Protein AF-A0A2M8NQI1-F1 (afdb_monomer_lite)

Foldseek 3Di:
DVVVVVVVVVVVVVVCCVVVPVVVVVVLVCCCVPPVCVSVQQFDDDPNDTPGHPFFAADDPDLQDQDFFAFPWHGQPDDDPVRPTAFAAPPDDPPDVVLVVQLVVQVVVLCVLQVNDPPDDADSSSRGHDGRRTGNDDDPVNVVSSVVSND

Secondary structure (DSSP, 8-state):
-HHHHHHHHHHHHHHHHIIIIIHHHHHHHHHHHH-HHHHTT-EEEETTEEEEETT-------TTSPPPPP-SS----SSSGGG-PPP------TT-HHHHHHHHHHHHHHHHHTT--TTSPPPHHHHS--SSS------HHHHHHTHHHH-

Radius of gyration: 23.0 Å; chains: 1; bounding box: 39×47×73 Å

Sequence (151 aa):
MLKLLFNALRLFGILTVITGILYPLSITLVGQLVFPTQANGSLIKRDDRIIGSSLIGQSTTDPRYFWSRPSAVNYMLGSSTEHLGASGATNYSPINSTLAEMAKAREQAFREAHNLTHDVAVPLEMLFASASGLDPHISPEAARLQIDRVA

Structure (mmCIF, N/CA/C/O backbone):
data_AF-A0A2M8NQI1-F1
#
_entry.id   AF-A0A2M8NQI1-F1
#
loop_
_atom_site.group_PDB
_atom_site.id
_atom_site.type_symbol
_atom_site.label_atom_id
_atom_site.label_alt_id
_atom_site.label_comp_id
_atom_site.label_asym_id
_atom_site.label_entity_id
_atom_site.label_seq_id
_atom_site.pdbx_PDB_ins_code
_atom_site.Cartn_x
_atom_site.Cartn_y
_atom_site.Cartn_z
_atom_site.occupancy
_atom_site.B_iso_or_equiv
_atom_site.auth_seq_id
_atom_site.auth_comp_id
_atom_site.auth_asym_id
_atom_site.auth_atom_id
_atom_site.pdbx_PDB_model_num
ATOM 1 N N . MET A 1 1 ? -16.058 22.522 43.300 1.00 75.00 1 MET A N 1
ATOM 2 C CA . MET A 1 1 ? -14.950 21.876 42.558 1.00 75.00 1 MET A CA 1
ATOM 3 C C . MET A 1 1 ? -15.077 20.356 42.492 1.00 75.00 1 MET A C 1
ATOM 5 O O . MET A 1 1 ? -15.149 19.843 41.386 1.00 75.00 1 MET A O 1
ATOM 9 N N . LEU A 1 2 ? -15.190 19.632 43.615 1.00 86.31 2 LEU A N 1
ATOM 10 C CA . LEU A 1 2 ? -15.193 18.155 43.615 1.00 86.31 2 LEU A CA 1
ATOM 11 C C . LEU A 1 2 ? -16.322 17.512 42.775 1.00 86.31 2 LEU A C 1
ATOM 13 O O . LEU A 1 2 ? -16.067 16.590 42.010 1.00 86.31 2 LEU A O 1
ATOM 17 N N . LYS A 1 3 ? -17.552 18.049 42.827 1.00 87.50 3 LYS A N 1
ATOM 18 C CA . LYS A 1 3 ? -18.677 17.590 41.978 1.00 87.50 3 LYS A CA 1
ATOM 19 C C . LYS A 1 3 ? -18.397 17.723 40.475 1.00 87.50 3 LYS A C 1
ATOM 21 O O . LYS A 1 3 ? -18.798 16.865 39.699 1.00 87.50 3 LYS A O 1
ATOM 26 N N . LEU A 1 4 ? -17.708 18.791 40.072 1.00 92.81 4 LEU A N 1
ATOM 27 C CA . LEU A 1 4 ? -17.368 19.029 38.670 1.00 92.81 4 LEU A CA 1
ATOM 28 C C . LEU A 1 4 ? -16.330 18.006 38.188 1.00 92.81 4 LEU A C 1
ATOM 30 O O . LEU A 1 4 ? -16.487 17.436 37.114 1.00 92.81 4 LEU A O 1
ATOM 34 N N . LEU A 1 5 ? -15.324 17.722 39.026 1.00 95.06 5 LEU A N 1
ATOM 35 C CA . LEU A 1 5 ? -14.302 16.709 38.759 1.00 95.06 5 LEU A CA 1
ATOM 36 C C . LEU A 1 5 ? -14.916 15.309 38.609 1.00 95.06 5 LEU A C 1
ATOM 38 O O . LEU A 1 5 ? -14.617 14.613 37.644 1.00 95.06 5 LEU A O 1
ATOM 42 N N . PHE A 1 6 ? -15.821 14.915 39.509 1.00 96.38 6 PHE A N 1
ATOM 43 C CA . PHE A 1 6 ? -16.517 13.628 39.406 1.00 96.38 6 PHE A CA 1
ATOM 44 C C . PHE A 1 6 ? -17.370 13.514 38.138 1.00 96.38 6 PHE A C 1
ATOM 46 O O . PHE A 1 6 ? -17.337 12.478 37.474 1.00 96.38 6 PHE A O 1
ATOM 53 N N . ASN A 1 7 ? -18.098 14.570 37.767 1.00 96.44 7 ASN A N 1
ATOM 54 C CA . ASN A 1 7 ? -18.883 14.577 36.532 1.00 96.44 7 ASN A CA 1
ATOM 55 C C . ASN A 1 7 ? -17.988 14.461 35.288 1.00 96.44 7 ASN A C 1
ATOM 57 O O . ASN A 1 7 ? -18.320 13.710 34.372 1.00 96.44 7 ASN A O 1
ATOM 61 N N . ALA A 1 8 ? -16.842 15.150 35.273 1.00 96.88 8 ALA A N 1
ATOM 62 C CA . ALA A 1 8 ? -15.877 15.076 34.180 1.00 96.88 8 ALA A CA 1
ATOM 63 C C . ALA A 1 8 ? -15.266 13.671 34.046 1.00 96.88 8 ALA A C 1
ATOM 65 O O . ALA A 1 8 ? -15.256 13.114 32.951 1.00 96.88 8 ALA A O 1
ATOM 66 N N . LEU A 1 9 ? -14.832 13.062 35.155 1.00 97.81 9 LEU A N 1
ATOM 67 C CA . LEU A 1 9 ? -14.294 11.696 35.161 1.00 97.81 9 LEU A CA 1
ATOM 68 C C . LEU A 1 9 ? -15.337 10.666 34.720 1.00 97.81 9 LEU A C 1
ATOM 70 O O . LEU A 1 9 ? -15.024 9.751 33.961 1.00 97.81 9 LEU A O 1
ATOM 74 N N . ARG A 1 10 ? -16.592 10.831 35.151 1.00 97.69 10 ARG A N 1
ATOM 75 C CA . ARG A 1 10 ? -17.693 9.958 34.736 1.00 97.69 10 ARG A CA 1
ATOM 76 C C . ARG A 1 10 ? -17.940 10.052 33.234 1.00 97.69 10 ARG A C 1
ATOM 78 O O . ARG A 1 10 ? -18.056 9.019 32.582 1.00 97.69 10 ARG A O 1
ATOM 85 N N . LEU A 1 11 ? -18.009 11.264 32.686 1.00 98.00 11 LEU A N 1
ATOM 86 C CA . LEU A 1 11 ? -18.203 11.463 31.251 1.00 98.00 11 LEU A CA 1
ATOM 87 C C . LEU A 1 11 ? -17.023 10.909 30.444 1.00 98.00 11 LEU A C 1
ATOM 89 O O . LEU A 1 11 ? -17.241 10.211 29.459 1.00 98.00 11 LEU A O 1
ATOM 93 N N . PHE A 1 12 ? -15.790 11.159 30.892 1.00 98.31 12 PHE A N 1
ATOM 94 C CA . PHE A 1 12 ? -14.581 10.603 30.285 1.00 98.31 12 PHE A CA 1
ATOM 95 C C . PHE A 1 12 ? -14.613 9.069 30.262 1.00 98.31 12 PHE A C 1
ATOM 97 O O . PHE A 1 12 ? -14.380 8.467 29.215 1.00 98.31 12 PHE A O 1
ATOM 104 N N . GLY A 1 13 ? -14.963 8.432 31.384 1.00 98.50 13 GLY A N 1
ATOM 105 C CA . GLY A 1 13 ? -15.078 6.976 31.475 1.00 98.50 13 GLY A CA 1
ATOM 106 C C . GLY A 1 13 ? -16.168 6.413 30.564 1.00 98.50 13 GLY A C 1
ATOM 107 O O . GLY A 1 13 ? -15.921 5.457 29.834 1.00 98.50 13 GLY A O 1
ATOM 108 N N . ILE A 1 14 ? -17.349 7.038 30.542 1.00 98.50 14 ILE A N 1
ATOM 109 C CA . ILE A 1 14 ? -18.451 6.638 29.656 1.00 98.50 14 ILE A CA 1
ATOM 110 C C . ILE A 1 14 ? -18.024 6.734 28.188 1.00 98.50 14 ILE A C 1
ATOM 112 O O . ILE A 1 14 ? -18.187 5.768 27.447 1.00 98.50 14 ILE A O 1
ATOM 116 N N . LEU A 1 15 ? -17.449 7.864 27.768 1.00 98.50 15 LEU A N 1
ATOM 117 C CA . LEU A 1 15 ? -17.004 8.038 26.387 1.00 98.50 15 LEU A CA 1
ATOM 118 C C . LEU A 1 15 ? -15.888 7.059 26.028 1.00 98.50 15 LEU A C 1
ATOM 120 O O . LEU A 1 15 ? -15.947 6.480 24.954 1.00 98.50 15 LEU A O 1
ATOM 124 N N . THR A 1 16 ? -14.947 6.795 26.937 1.00 98.50 16 THR A N 1
ATOM 125 C CA . THR A 1 16 ? -13.882 5.800 26.732 1.00 98.50 16 THR A CA 1
ATOM 126 C C . THR A 1 16 ? -14.452 4.400 26.512 1.00 98.50 16 THR A C 1
ATOM 128 O O . THR A 1 16 ? -14.025 3.702 25.598 1.00 98.50 16 THR A O 1
ATOM 131 N N . VAL A 1 17 ? -15.445 3.982 27.303 1.00 98.69 17 VAL A N 1
ATOM 132 C CA . VAL A 1 17 ? -16.099 2.676 27.115 1.00 98.69 17 VAL A CA 1
ATOM 133 C C . VAL A 1 17 ? -16.857 2.634 25.788 1.00 98.69 17 VAL A C 1
ATOM 135 O O . VAL A 1 17 ? -16.771 1.649 25.056 1.00 98.69 17 VAL A O 1
ATOM 138 N N . ILE A 1 18 ? -17.574 3.701 25.439 1.00 98.69 18 ILE A N 1
ATOM 139 C CA . ILE A 1 18 ? -18.343 3.748 24.193 1.00 98.69 18 ILE A CA 1
ATOM 140 C C . ILE A 1 18 ? -17.413 3.715 22.974 1.00 98.69 18 ILE A C 1
ATOM 142 O O . ILE A 1 18 ? -17.597 2.874 22.097 1.00 98.69 18 ILE A O 1
ATOM 146 N N . THR A 1 19 ? -16.410 4.591 22.905 1.00 98.31 19 THR A N 1
ATOM 147 C CA . THR A 1 19 ? -15.561 4.749 21.712 1.00 98.31 19 THR A CA 1
ATOM 148 C C . THR A 1 19 ? -14.402 3.760 21.657 1.00 98.31 19 THR A C 1
ATOM 150 O O . THR A 1 19 ? -13.981 3.391 20.566 1.00 98.31 19 THR A O 1
ATOM 153 N N . GLY A 1 20 ? -13.899 3.309 22.807 1.00 98.19 20 GLY A N 1
ATOM 154 C CA . GLY A 1 20 ? -12.761 2.396 22.907 1.00 98.19 20 GLY A CA 1
ATOM 155 C C . GLY A 1 20 ? -13.136 0.920 23.029 1.00 98.19 20 GLY A C 1
ATOM 156 O O . GLY A 1 20 ? -12.286 0.072 22.777 1.00 98.19 20 GLY A O 1
ATOM 157 N N . ILE A 1 21 ? -14.383 0.593 23.395 1.00 98.25 21 ILE A N 1
ATOM 158 C CA . ILE A 1 21 ? -14.826 -0.802 23.567 1.00 98.25 21 ILE A CA 1
ATOM 159 C C . ILE A 1 21 ? -16.060 -1.093 22.719 1.00 98.25 21 ILE A C 1
ATOM 161 O O . ILE A 1 21 ? -15.993 -1.905 21.798 1.00 98.25 21 ILE A O 1
ATOM 165 N N . LEU A 1 22 ? -17.187 -0.433 23.002 1.00 98.62 22 LEU A N 1
ATOM 166 C CA . LEU A 1 22 ? -18.459 -0.781 22.361 1.00 98.62 22 LEU A CA 1
ATOM 167 C C . LEU A 1 22 ? -18.403 -0.562 20.849 1.00 98.62 22 LEU A C 1
ATOM 169 O O . LEU A 1 22 ? -18.803 -1.441 20.087 1.00 98.62 22 LEU A O 1
ATOM 173 N N . TYR A 1 23 ? -17.864 0.574 20.411 1.00 98.44 23 TYR A N 1
ATOM 174 C CA . TYR A 1 23 ? -17.726 0.897 18.996 1.00 98.44 23 TYR A CA 1
ATOM 175 C C . TYR A 1 23 ? -16.810 -0.084 18.233 1.00 98.44 23 TYR A C 1
ATOM 177 O O . TYR A 1 23 ? -17.305 -0.716 17.296 1.00 98.44 23 TYR A O 1
ATOM 185 N N . PRO A 1 24 ? -15.530 -0.300 18.608 1.00 98.44 24 PRO A N 1
ATOM 186 C CA . PRO A 1 24 ? -14.656 -1.208 17.864 1.00 98.44 24 PRO A CA 1
ATOM 187 C C . PRO A 1 24 ? -15.147 -2.657 17.881 1.00 98.44 24 PRO A C 1
ATOM 189 O O . PRO A 1 24 ? -15.045 -3.328 16.855 1.00 98.44 24 PRO A O 1
ATOM 192 N N . LEU A 1 25 ? -15.738 -3.141 18.983 1.00 98.56 25 LEU A N 1
ATOM 193 C CA . LEU A 1 25 ? -16.328 -4.484 19.020 1.00 98.56 25 LEU A CA 1
ATOM 194 C C . LEU A 1 25 ? -17.530 -4.605 18.083 1.00 98.56 25 LEU A C 1
ATOM 196 O O . LEU A 1 25 ? -17.635 -5.593 17.361 1.00 98.56 25 LEU A O 1
ATOM 200 N N . SER A 1 26 ? -18.403 -3.595 18.049 1.00 98.44 26 SER A N 1
ATOM 201 C CA . SER A 1 26 ? -19.566 -3.593 17.154 1.00 98.44 26 SER A CA 1
ATOM 202 C C . SER A 1 26 ? -19.135 -3.610 15.687 1.00 98.44 26 SER A C 1
ATOM 204 O O . SER A 1 26 ? -19.627 -4.427 14.913 1.00 98.44 26 SER A O 1
ATOM 206 N N . ILE A 1 27 ? -18.169 -2.764 15.311 1.00 98.31 27 ILE A N 1
ATOM 207 C CA . ILE A 1 27 ? -17.619 -2.732 13.948 1.00 98.31 27 ILE A CA 1
ATOM 208 C C . ILE A 1 27 ? -16.916 -4.048 13.603 1.00 98.31 27 ILE A C 1
ATOM 210 O O . ILE A 1 27 ? -17.109 -4.566 12.506 1.00 98.31 27 ILE A O 1
ATOM 214 N N . THR A 1 28 ? -16.154 -4.626 14.534 1.00 98.19 28 THR A N 1
ATOM 215 C CA . THR A 1 28 ? -15.479 -5.918 14.329 1.00 98.19 28 THR A CA 1
ATOM 216 C C . THR A 1 28 ? -16.488 -7.042 14.123 1.00 98.19 28 THR A C 1
ATOM 218 O O . THR A 1 28 ? -16.337 -7.828 13.192 1.00 98.19 28 THR A O 1
ATOM 221 N N . LEU A 1 29 ? -17.538 -7.107 14.946 1.00 98.25 29 LEU A N 1
ATOM 222 C CA . LEU A 1 29 ? -18.590 -8.113 14.827 1.00 98.25 29 LEU A CA 1
ATOM 223 C C . LEU A 1 29 ? -19.280 -8.020 13.464 1.00 98.25 29 LEU A C 1
ATOM 225 O O . LEU A 1 29 ? -19.384 -9.019 12.758 1.00 98.25 29 LEU A O 1
ATOM 229 N N . VAL A 1 30 ? -19.700 -6.817 13.067 1.00 98.44 30 VAL A N 1
ATOM 230 C CA . VAL A 1 30 ? -20.334 -6.601 11.760 1.00 98.44 30 VAL A CA 1
ATOM 231 C C . VAL A 1 30 ? -19.369 -6.945 10.624 1.00 98.44 30 VAL A C 1
ATOM 233 O O . VAL A 1 30 ? -19.753 -7.646 9.691 1.00 98.44 30 VAL A O 1
ATOM 236 N N . GLY A 1 31 ? -18.109 -6.513 10.715 1.00 98.31 31 GLY A N 1
ATOM 237 C CA . GLY A 1 31 ? -17.084 -6.795 9.713 1.00 98.31 31 GLY A CA 1
ATOM 238 C C . GLY A 1 31 ? -16.838 -8.290 9.529 1.00 98.31 31 GLY A C 1
ATOM 239 O O . GLY A 1 31 ? -16.823 -8.768 8.401 1.00 98.31 31 GLY A O 1
ATOM 240 N N . GLN A 1 32 ? -16.718 -9.045 10.620 1.00 98.12 32 GLN A N 1
ATOM 241 C CA . GLN A 1 32 ? -16.497 -10.491 10.566 1.00 98.12 32 GLN A CA 1
ATOM 242 C C . GLN A 1 32 ? -17.735 -11.261 10.081 1.00 98.12 32 GLN A C 1
ATOM 244 O O . GLN A 1 32 ? -17.588 -12.262 9.386 1.00 98.12 32 GLN A O 1
ATOM 249 N N . LEU A 1 33 ? -18.949 -10.803 10.408 1.00 98.12 33 LEU A N 1
ATOM 250 C CA . LEU A 1 33 ? -20.185 -11.466 9.978 1.00 98.12 33 LEU A CA 1
ATOM 251 C C . LEU A 1 33 ? -20.531 -11.198 8.508 1.00 98.12 33 LEU A C 1
ATOM 253 O O . LEU A 1 33 ? -20.994 -12.104 7.821 1.00 98.12 33 LEU A O 1
ATOM 257 N N . VAL A 1 34 ? -20.337 -9.965 8.031 1.00 98.44 34 VAL A N 1
ATOM 258 C CA . VAL A 1 34 ? -20.781 -9.544 6.690 1.00 98.44 34 VAL A CA 1
ATOM 259 C C . VAL A 1 34 ? -19.644 -9.589 5.664 1.00 98.44 34 VAL A C 1
ATOM 261 O O . VAL A 1 34 ? -19.875 -9.945 4.510 1.00 98.44 34 VAL A O 1
ATOM 264 N N . PHE A 1 35 ? -18.411 -9.268 6.068 1.00 97.88 35 PHE A N 1
ATOM 265 C CA . PHE A 1 35 ? -17.247 -9.142 5.179 1.00 97.88 35 PHE A CA 1
ATOM 266 C C . PHE A 1 35 ? -15.998 -9.857 5.730 1.00 97.88 35 PHE A C 1
ATOM 268 O O . PHE A 1 35 ? -14.938 -9.233 5.860 1.00 97.88 35 PHE A O 1
ATOM 275 N N . PRO A 1 36 ? -16.072 -11.165 6.052 1.00 96.38 36 PRO A N 1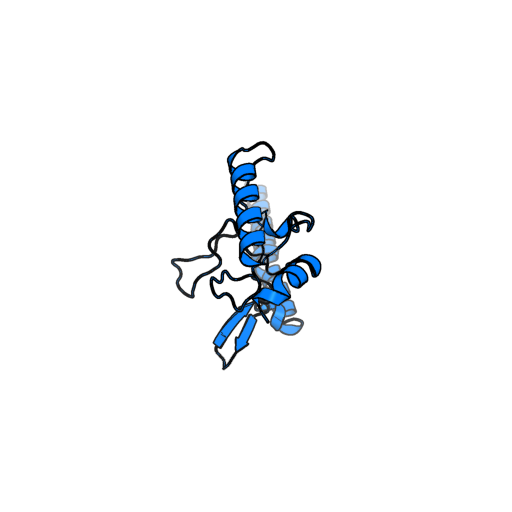
ATOM 276 C CA . PRO A 1 36 ? -14.975 -11.879 6.705 1.00 96.38 36 PRO A CA 1
ATOM 277 C C . PRO A 1 36 ? -13.677 -11.833 5.892 1.00 96.38 36 PRO A C 1
ATOM 279 O O . PRO A 1 36 ? -12.603 -11.661 6.458 1.00 96.38 36 PRO A O 1
ATOM 282 N N . THR A 1 37 ? -13.734 -11.932 4.562 1.00 95.88 37 THR A N 1
ATOM 283 C CA . THR A 1 37 ? -12.521 -11.907 3.729 1.00 95.88 37 THR A CA 1
ATOM 284 C C . THR A 1 37 ? -11.792 -10.566 3.828 1.00 95.88 37 THR A C 1
ATOM 286 O O . THR A 1 37 ? -10.579 -10.536 4.029 1.00 95.88 37 THR A O 1
ATOM 289 N N . GLN A 1 38 ? -12.520 -9.452 3.739 1.00 96.69 38 GLN A N 1
ATOM 290 C CA . GLN A 1 38 ? -11.962 -8.102 3.788 1.00 96.69 38 GLN A CA 1
ATOM 291 C C . GLN A 1 38 ? -11.526 -7.722 5.205 1.00 96.69 38 GLN A C 1
ATOM 293 O O . GLN A 1 38 ? -10.433 -7.186 5.375 1.00 96.69 38 GLN A O 1
ATOM 298 N N . ALA A 1 39 ? -12.333 -8.056 6.219 1.00 96.69 39 ALA A N 1
ATOM 299 C CA . ALA A 1 39 ? -12.023 -7.805 7.627 1.00 96.69 39 ALA A CA 1
ATOM 300 C C . ALA A 1 39 ? -10.750 -8.533 8.086 1.00 96.69 39 ALA A C 1
ATOM 302 O O . ALA A 1 39 ? -10.032 -8.037 8.949 1.00 96.69 39 ALA A O 1
ATOM 303 N N . ASN A 1 40 ? -10.441 -9.677 7.468 1.00 94.81 40 ASN A N 1
ATOM 304 C CA . ASN A 1 40 ? -9.216 -10.435 7.714 1.00 94.81 40 ASN A CA 1
ATOM 305 C C . ASN A 1 40 ? -8.079 -10.100 6.724 1.00 94.81 40 ASN A C 1
ATOM 307 O O . ASN A 1 40 ? -7.105 -10.843 6.638 1.00 94.81 40 ASN A O 1
ATOM 311 N N . GLY A 1 41 ? -8.176 -8.989 5.981 1.00 92.62 41 GLY A N 1
ATOM 312 C CA . GLY A 1 41 ? -7.071 -8.443 5.182 1.00 92.62 41 GLY A CA 1
ATOM 313 C C . GLY A 1 41 ? -7.005 -8.896 3.721 1.00 92.62 41 GLY A C 1
ATOM 314 O O . GLY A 1 41 ? -5.985 -8.677 3.069 1.00 92.62 41 GLY A O 1
ATOM 315 N N . SER A 1 42 ? -8.065 -9.508 3.183 1.00 95.38 42 SER A N 1
ATOM 316 C CA . SER A 1 42 ? -8.150 -9.965 1.780 1.00 95.38 42 SER A CA 1
ATOM 317 C C . SER A 1 42 ? -6.963 -10.843 1.360 1.00 95.38 42 SER A C 1
ATOM 319 O O . SER A 1 42 ? -6.335 -10.638 0.319 1.00 95.38 42 SER A O 1
ATOM 321 N N . LEU A 1 43 ? -6.613 -11.795 2.226 1.00 93.69 43 LEU A N 1
ATOM 322 C CA . LEU A 1 43 ? -5.448 -12.659 2.055 1.00 93.69 43 LEU A CA 1
ATOM 323 C C . LEU A 1 43 ? -5.631 -13.631 0.884 1.00 93.69 43 LEU A C 1
ATOM 325 O O . LEU A 1 43 ? -6.686 -14.242 0.722 1.00 93.69 43 LEU A O 1
ATOM 329 N N . ILE A 1 44 ? -4.561 -13.825 0.118 1.00 93.12 44 ILE A N 1
ATOM 330 C CA . ILE A 1 44 ? -4.472 -14.796 -0.970 1.00 93.12 44 ILE A CA 1
ATOM 331 C C . ILE A 1 44 ? -3.735 -16.027 -0.444 1.00 93.12 44 ILE A C 1
ATOM 333 O O . ILE A 1 44 ? -2.632 -15.922 0.105 1.00 93.12 44 ILE A O 1
ATOM 337 N N . LYS A 1 45 ? -4.346 -17.202 -0.620 1.00 92.88 45 LYS A N 1
ATOM 338 C CA . LYS A 1 45 ? -3.786 -18.491 -0.205 1.00 92.88 45 LYS A CA 1
ATOM 339 C C . LYS A 1 45 ? -3.527 -19.389 -1.410 1.00 92.88 45 LYS A C 1
ATOM 341 O O . LYS A 1 45 ? -4.319 -19.408 -2.350 1.00 92.88 45 LYS A O 1
ATOM 346 N N . ARG A 1 46 ? -2.438 -20.150 -1.352 1.00 92.69 46 ARG A N 1
ATOM 347 C CA . ARG A 1 46 ? -2.113 -21.241 -2.277 1.00 92.69 46 ARG A CA 1
ATOM 348 C C . ARG A 1 46 ? -1.601 -22.411 -1.445 1.00 92.69 46 ARG A C 1
ATOM 350 O O . ARG A 1 46 ? -0.716 -22.205 -0.621 1.00 92.69 46 ARG A O 1
ATOM 357 N N . ASP A 1 47 ? -2.191 -23.591 -1.622 1.00 92.94 47 ASP A N 1
ATOM 358 C CA . ASP A 1 47 ? -1.842 -24.812 -0.876 1.00 92.94 47 ASP A CA 1
ATOM 359 C C . ASP A 1 47 ? -1.844 -24.602 0.654 1.00 92.94 47 ASP A C 1
ATOM 361 O O . ASP A 1 47 ? -0.871 -24.891 1.344 1.00 92.94 47 ASP A O 1
ATOM 365 N N . ASP A 1 48 ? -2.917 -23.987 1.173 1.00 89.44 48 ASP A N 1
ATOM 366 C CA . ASP A 1 48 ? -3.096 -23.567 2.579 1.00 89.44 48 ASP A CA 1
ATOM 367 C C . ASP A 1 48 ? -2.048 -22.597 3.151 1.00 89.44 48 ASP A C 1
ATOM 369 O O . ASP A 1 48 ? -2.144 -22.160 4.302 1.00 89.44 48 ASP A O 1
ATOM 373 N N . ARG A 1 49 ? -1.100 -22.141 2.331 1.00 90.19 49 ARG A N 1
ATOM 374 C CA . ARG A 1 49 ? -0.122 -21.124 2.699 1.00 90.19 49 ARG A CA 1
ATOM 375 C C . ARG A 1 49 ? -0.590 -19.741 2.261 1.00 90.19 49 ARG A C 1
ATOM 377 O O . ARG A 1 49 ? -0.982 -19.532 1.114 1.00 90.19 49 ARG A O 1
ATOM 384 N N . ILE A 1 50 ? -0.515 -18.769 3.168 1.00 89.81 50 ILE A N 1
ATOM 385 C CA . ILE A 1 50 ? -0.725 -17.355 2.830 1.00 89.81 50 ILE A CA 1
ATOM 386 C C . ILE A 1 50 ? 0.461 -16.893 1.981 1.00 89.81 50 ILE A C 1
ATOM 388 O O . ILE A 1 50 ? 1.605 -16.961 2.429 1.00 89.81 50 ILE A O 1
ATOM 392 N N . ILE A 1 51 ? 0.175 -16.433 0.764 1.00 89.38 51 ILE A N 1
ATOM 393 C CA . ILE A 1 51 ? 1.183 -15.933 -0.181 1.00 89.38 51 ILE A CA 1
ATOM 394 C C . ILE A 1 51 ? 1.132 -14.410 -0.352 1.00 89.38 51 ILE A C 1
ATOM 396 O O . ILE A 1 51 ? 2.023 -13.840 -0.970 1.00 89.38 51 ILE A O 1
ATOM 400 N N . GLY A 1 52 ? 0.113 -13.737 0.189 1.00 88.88 52 GLY A N 1
ATOM 401 C CA . GLY A 1 52 ? -0.009 -12.281 0.127 1.00 88.88 52 GLY A CA 1
ATOM 402 C C . GLY A 1 52 ? -1.409 -11.776 0.462 1.00 88.88 52 GLY A C 1
ATOM 403 O O . GLY A 1 52 ? -2.237 -12.517 0.989 1.00 88.88 52 GLY A O 1
ATOM 404 N N . SER A 1 53 ? -1.672 -10.517 0.122 1.00 91.12 53 SER A N 1
ATOM 405 C CA . SER A 1 53 ? -2.991 -9.875 0.153 1.00 91.12 53 SER A CA 1
ATOM 406 C C . SER A 1 53 ? -3.256 -9.244 -1.208 1.00 91.12 53 SER A C 1
ATOM 408 O O . SER A 1 53 ? -2.326 -8.747 -1.839 1.00 91.12 53 SER A O 1
ATOM 410 N N . SER A 1 54 ? -4.516 -9.202 -1.643 1.00 92.94 54 SER A N 1
ATOM 411 C CA . SER A 1 54 ? -4.895 -8.471 -2.859 1.00 92.94 54 SER A CA 1
ATOM 412 C C . SER A 1 54 ? -4.666 -6.956 -2.758 1.00 92.94 54 SER A C 1
ATOM 414 O O . SER A 1 54 ? -4.780 -6.257 -3.758 1.00 92.94 54 SER A O 1
ATOM 416 N N . LEU A 1 55 ? -4.390 -6.440 -1.556 1.00 92.00 55 LEU A N 1
ATOM 417 C CA . LEU A 1 55 ? -4.234 -5.013 -1.269 1.00 92.00 55 LEU A CA 1
ATOM 418 C C . 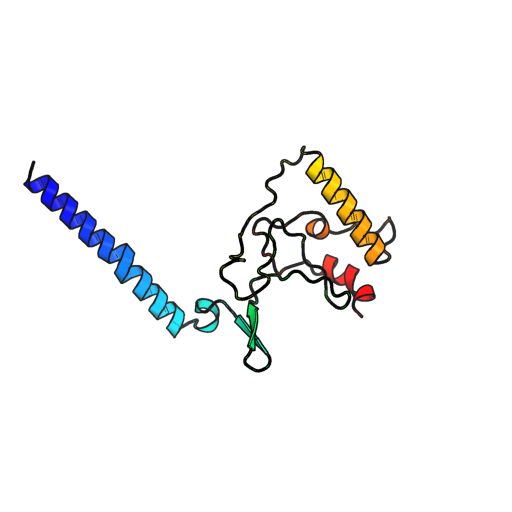LEU A 1 55 ? -2.770 -4.578 -1.105 1.00 92.00 55 LEU A C 1
ATOM 420 O O . LEU A 1 55 ? -2.522 -3.395 -0.883 1.00 92.00 55 LEU A O 1
ATOM 424 N N . ILE A 1 56 ? -1.809 -5.507 -1.174 1.00 88.75 56 ILE A N 1
ATOM 425 C CA . ILE A 1 56 ? -0.398 -5.237 -0.868 1.00 88.75 56 ILE A CA 1
ATOM 426 C C . ILE A 1 56 ? 0.484 -5.727 -2.016 1.00 88.75 56 ILE A C 1
ATOM 428 O O . ILE A 1 56 ? 0.497 -6.916 -2.334 1.00 88.75 56 ILE A O 1
ATOM 432 N N . GLY A 1 57 ? 1.243 -4.803 -2.612 1.00 87.50 57 GLY A N 1
ATOM 433 C CA . GLY A 1 57 ? 2.272 -5.123 -3.599 1.00 87.50 57 GLY A CA 1
ATOM 434 C C . GLY A 1 57 ? 3.448 -5.880 -2.975 1.00 87.50 57 GLY A C 1
ATOM 435 O O . GLY A 1 57 ? 3.702 -5.786 -1.775 1.00 87.50 57 GLY A O 1
ATOM 436 N N . GLN A 1 58 ? 4.184 -6.633 -3.788 1.00 86.00 58 GLN A N 1
ATOM 437 C CA . GLN A 1 58 ? 5.390 -7.346 -3.362 1.00 86.00 58 GLN A CA 1
ATOM 438 C C . GLN A 1 58 ? 6.543 -6.989 -4.290 1.00 86.00 58 GLN A C 1
ATOM 440 O O . GLN A 1 58 ? 6.357 -6.882 -5.501 1.00 86.00 58 GLN A O 1
ATOM 445 N N . SER A 1 59 ? 7.738 -6.832 -3.724 1.00 81.44 59 SER A N 1
ATOM 446 C CA . SER A 1 59 ? 8.945 -6.722 -4.536 1.00 81.44 59 SER A CA 1
ATOM 447 C C . SER A 1 59 ? 9.309 -8.088 -5.101 1.00 81.44 59 SER A C 1
ATOM 449 O O . SER A 1 59 ? 9.245 -9.097 -4.399 1.00 81.44 59 SER A O 1
ATOM 451 N N . THR A 1 60 ? 9.726 -8.116 -6.359 1.00 83.62 60 THR A N 1
ATOM 452 C CA . THR A 1 60 ? 10.273 -9.310 -6.990 1.00 83.62 60 THR A CA 1
ATOM 453 C C . THR A 1 60 ? 11.392 -8.920 -7.939 1.00 83.62 60 THR A C 1
ATOM 455 O O . THR A 1 60 ? 11.311 -7.910 -8.634 1.00 83.62 60 THR A O 1
ATOM 458 N N . THR A 1 61 ? 12.448 -9.724 -7.951 1.00 82.81 61 THR A N 1
ATOM 459 C CA . THR A 1 61 ? 13.545 -9.632 -8.920 1.00 82.81 61 THR A CA 1
ATOM 460 C C . THR A 1 61 ? 13.411 -10.675 -10.029 1.00 82.81 61 THR A C 1
ATOM 462 O O . THR A 1 61 ? 14.254 -10.735 -10.919 1.00 82.81 61 THR A O 1
ATOM 465 N N . ASP A 1 62 ? 12.365 -11.506 -9.986 1.00 89.44 62 ASP A N 1
ATOM 466 C CA . ASP A 1 62 ? 12.144 -12.561 -10.966 1.00 89.44 62 ASP A CA 1
ATOM 467 C C . ASP A 1 62 ? 11.603 -11.957 -12.278 1.00 89.44 62 ASP A C 1
ATOM 469 O O . ASP A 1 62 ? 10.543 -11.316 -12.277 1.00 89.44 62 ASP A O 1
ATOM 473 N N . PRO A 1 63 ? 12.306 -12.158 -13.409 1.00 88.62 63 PRO A N 1
ATOM 474 C CA . PRO A 1 63 ? 11.954 -11.559 -14.692 1.00 88.62 63 PRO A CA 1
ATOM 475 C C . PRO A 1 63 ? 10.638 -12.089 -15.275 1.00 88.62 63 PRO A C 1
ATOM 477 O O . PRO A 1 63 ? 10.149 -11.527 -16.247 1.00 88.62 63 PRO A O 1
ATOM 480 N N . ARG A 1 64 ? 10.031 -13.131 -14.697 1.00 92.38 64 ARG A N 1
ATOM 481 C CA . ARG A 1 64 ? 8.734 -13.666 -15.141 1.00 92.38 64 ARG A CA 1
ATOM 482 C C . ARG A 1 64 ? 7.537 -12.884 -14.612 1.00 92.38 64 ARG A C 1
ATOM 484 O O . ARG A 1 64 ? 6.410 -13.166 -15.000 1.00 92.38 64 ARG A O 1
ATOM 491 N N . TYR A 1 65 ? 7.742 -11.940 -13.698 1.00 93.75 65 TYR A N 1
ATOM 492 C CA . TYR A 1 65 ? 6.654 -11.130 -13.158 1.00 93.75 65 TYR A CA 1
ATOM 493 C C . TYR A 1 65 ? 6.683 -9.705 -13.696 1.00 93.75 65 TYR A C 1
ATOM 495 O O . TYR A 1 65 ? 7.727 -9.163 -14.076 1.00 93.75 65 TYR A O 1
ATOM 503 N N . PHE A 1 66 ? 5.509 -9.081 -13.685 1.00 94.94 66 PHE A N 1
ATOM 504 C CA . PHE A 1 66 ? 5.369 -7.650 -13.901 1.00 94.94 66 PHE A CA 1
ATOM 505 C C . PHE A 1 66 ? 6.099 -6.885 -12.798 1.00 94.94 66 PHE A C 1
ATOM 507 O O . PHE A 1 66 ? 5.997 -7.208 -11.615 1.00 94.94 66 PHE A O 1
ATOM 514 N N . TRP A 1 67 ? 6.832 -5.860 -13.200 1.00 92.69 67 TRP A N 1
ATOM 515 C CA . TRP A 1 67 ? 7.386 -4.874 -12.297 1.00 92.69 67 TRP A CA 1
ATOM 516 C C . TRP A 1 67 ? 6.253 -3.990 -11.797 1.00 92.69 67 TRP A C 1
ATOM 518 O O . TRP A 1 67 ? 5.483 -3.428 -12.583 1.00 92.69 67 TRP A O 1
ATOM 528 N N . SER A 1 68 ? 6.157 -3.889 -10.476 1.00 91.75 68 SER A N 1
ATOM 529 C CA . SER A 1 68 ? 5.269 -2.952 -9.809 1.00 91.75 68 SER A CA 1
ATOM 530 C C . SER A 1 68 ? 5.842 -1.539 -9.860 1.00 91.75 68 SER A C 1
ATOM 532 O O . SER A 1 68 ? 7.002 -1.313 -10.217 1.00 91.75 68 SER A O 1
ATOM 534 N N . ARG A 1 69 ? 5.038 -0.573 -9.413 1.00 91.94 69 ARG A N 1
ATOM 535 C CA . ARG A 1 69 ? 5.534 0.775 -9.130 1.00 91.94 69 ARG A CA 1
ATOM 536 C C . ARG A 1 69 ? 6.717 0.712 -8.153 1.00 91.94 69 ARG A C 1
ATOM 538 O O . ARG A 1 69 ? 6.707 -0.139 -7.258 1.00 91.94 69 ARG A O 1
ATOM 545 N N . PRO A 1 70 ? 7.707 1.615 -8.264 1.00 91.69 70 PRO A N 1
ATOM 546 C CA . PRO A 1 70 ? 8.776 1.708 -7.282 1.00 91.69 70 PRO A CA 1
ATOM 547 C C . PRO A 1 70 ? 8.233 1.938 -5.866 1.00 91.69 70 PRO A C 1
ATOM 549 O O . PRO A 1 70 ? 7.197 2.585 -5.670 1.00 91.69 70 PRO A O 1
ATOM 552 N N . SER A 1 71 ? 8.976 1.475 -4.865 1.00 89.06 71 SER A N 1
ATOM 553 C CA . SER A 1 71 ? 8.639 1.701 -3.461 1.00 89.06 71 SER A CA 1
ATOM 554 C C . SER A 1 71 ? 9.725 2.444 -2.709 1.00 89.06 71 SER A C 1
ATOM 556 O O . SER A 1 71 ? 10.911 2.337 -3.019 1.00 89.06 71 SER A O 1
ATOM 558 N N . ALA A 1 72 ? 9.280 3.224 -1.726 1.00 85.69 72 ALA A N 1
ATOM 559 C CA . ALA A 1 72 ? 10.129 3.893 -0.753 1.00 85.69 72 ALA A CA 1
ATOM 560 C C . ALA A 1 72 ? 10.436 3.014 0.469 1.00 85.69 72 ALA A C 1
ATOM 562 O O . ALA A 1 72 ? 11.294 3.364 1.274 1.00 85.69 72 ALA A O 1
ATOM 563 N N . VAL A 1 73 ? 9.723 1.897 0.622 1.00 81.19 73 VAL A N 1
ATOM 564 C CA . VAL A 1 73 ? 9.857 0.972 1.745 1.00 81.19 73 VAL A CA 1
ATOM 565 C C . VAL A 1 73 ? 10.281 -0.391 1.224 1.00 81.19 73 VAL A C 1
ATOM 567 O O . VAL A 1 73 ? 10.016 -0.754 0.076 1.00 81.19 73 VAL A O 1
ATOM 570 N N . ASN A 1 74 ? 10.935 -1.175 2.075 1.00 69.56 74 ASN A N 1
ATOM 571 C CA . ASN A 1 74 ? 11.142 -2.575 1.755 1.00 69.56 74 ASN A CA 1
ATOM 572 C C . ASN A 1 74 ? 9.794 -3.284 1.949 1.00 69.56 74 ASN A C 1
ATOM 574 O O . ASN A 1 74 ? 9.344 -3.440 3.086 1.00 69.56 74 ASN A O 1
ATOM 578 N N . TYR A 1 75 ? 9.113 -3.609 0.842 1.00 65.31 75 TYR A N 1
ATOM 579 C CA . TYR A 1 75 ? 7.887 -4.414 0.842 1.00 65.31 75 TYR A CA 1
ATOM 580 C C . TYR A 1 75 ? 8.075 -5.602 1.791 1.00 65.31 75 TYR A C 1
ATOM 582 O O . TYR A 1 75 ? 9.148 -6.190 1.791 1.00 65.31 75 TYR A O 1
ATOM 590 N N . MET A 1 76 ? 7.074 -5.930 2.614 1.00 63.22 76 MET A N 1
ATOM 591 C CA . MET A 1 76 ? 7.176 -6.939 3.679 1.00 63.22 76 MET A CA 1
ATOM 592 C C . MET A 1 76 ? 7.827 -8.247 3.195 1.00 63.22 76 MET A C 1
ATOM 594 O O . MET A 1 76 ? 7.160 -9.124 2.650 1.00 63.22 76 MET A O 1
ATOM 598 N N . LEU A 1 77 ? 9.133 -8.399 3.412 1.00 51.88 77 LEU A N 1
ATOM 599 C CA . LEU A 1 77 ? 9.871 -9.612 3.083 1.00 51.88 77 LEU A CA 1
ATOM 600 C C . LEU A 1 77 ? 9.877 -10.515 4.320 1.00 51.88 77 LEU A C 1
ATOM 602 O O . LEU A 1 77 ? 10.879 -10.640 5.017 1.00 51.88 77 LEU A O 1
ATOM 606 N N . GLY A 1 78 ? 8.735 -11.144 4.604 1.00 50.62 78 GLY A N 1
ATOM 607 C CA . GLY A 1 78 ? 8.672 -12.298 5.505 1.00 50.62 78 GLY A CA 1
ATOM 608 C C . GLY A 1 78 ? 7.719 -12.192 6.696 1.00 50.62 78 GLY A C 1
ATOM 609 O O . GLY A 1 78 ? 6.957 -11.245 6.857 1.00 50.62 78 GLY A O 1
ATOM 610 N N . SER A 1 79 ? 7.752 -13.243 7.518 1.00 47.84 79 SER A N 1
ATOM 611 C CA . SER A 1 79 ? 6.887 -13.466 8.684 1.00 47.84 79 SER A CA 1
ATOM 612 C C . SER A 1 79 ? 7.559 -13.133 10.022 1.00 47.84 79 SER A C 1
ATOM 614 O O . SER A 1 79 ? 7.031 -13.503 11.069 1.00 47.84 79 SER A O 1
ATOM 616 N N . SER A 1 80 ? 8.740 -12.503 10.013 1.00 45.78 80 SER A N 1
ATOM 617 C CA . SER A 1 80 ? 9.447 -12.117 11.237 1.00 45.78 80 SER A CA 1
ATOM 618 C C . SER A 1 80 ? 9.111 -10.683 11.647 1.00 45.78 80 SER A C 1
ATOM 620 O O . SER A 1 80 ? 9.007 -9.778 10.821 1.00 45.78 80 SER A O 1
ATOM 622 N N . THR A 1 81 ? 8.986 -10.466 12.955 1.00 49.88 81 THR A N 1
ATOM 623 C CA . THR A 1 81 ? 8.728 -9.163 13.596 1.00 49.88 81 THR A CA 1
ATOM 624 C C . THR A 1 81 ? 9.861 -8.148 13.413 1.00 49.88 81 THR A C 1
ATOM 626 O O . THR A 1 81 ? 9.752 -7.014 13.862 1.00 49.88 81 THR A O 1
ATOM 629 N N . GLU A 1 82 ? 10.953 -8.545 12.767 1.00 43.41 82 GLU A N 1
ATOM 630 C CA . GLU A 1 82 ? 12.138 -7.717 12.518 1.00 43.41 82 GLU A CA 1
ATOM 631 C C . GLU A 1 82 ? 12.028 -6.949 11.190 1.00 43.41 82 GLU A C 1
ATOM 633 O O . GLU A 1 82 ? 12.747 -5.981 10.965 1.00 43.41 82 GLU A O 1
ATOM 638 N N . HIS A 1 83 ? 11.061 -7.330 10.347 1.00 50.66 83 HIS A N 1
ATOM 639 C CA . HIS A 1 83 ? 10.719 -6.678 9.083 1.00 50.66 83 HIS A CA 1
ATOM 640 C C . HIS A 1 83 ? 9.281 -6.147 9.123 1.00 50.66 83 HIS A C 1
ATOM 642 O O . HIS A 1 83 ? 8.507 -6.356 8.185 1.00 50.66 83 HIS A O 1
ATOM 648 N N . LEU A 1 84 ? 8.889 -5.496 10.227 1.00 52.50 84 LEU A N 1
ATOM 649 C CA . LEU A 1 84 ? 7.601 -4.802 10.300 1.00 52.50 84 LEU A CA 1
ATOM 650 C C . LEU A 1 84 ? 7.545 -3.783 9.158 1.00 52.50 84 LEU A C 1
ATOM 652 O O . LEU A 1 84 ? 8.272 -2.791 9.161 1.00 52.50 84 LEU A O 1
ATOM 656 N N . GLY A 1 85 ? 6.716 -4.084 8.157 1.00 60.50 85 GLY A N 1
ATOM 657 C CA . GLY A 1 85 ? 6.567 -3.271 6.960 1.00 60.50 85 GLY A CA 1
ATOM 658 C C . GLY A 1 85 ? 6.212 -1.844 7.340 1.00 60.50 85 GLY A C 1
ATOM 659 O O . GLY A 1 85 ? 5.157 -1.590 7.921 1.00 60.50 85 GLY A O 1
ATOM 660 N N . ALA A 1 86 ? 7.098 -0.911 7.016 1.00 70.94 86 ALA A N 1
ATOM 661 C CA . ALA A 1 86 ? 6.753 0.495 7.046 1.00 70.94 86 ALA A CA 1
ATOM 662 C C . ALA A 1 86 ? 5.815 0.778 5.867 1.00 70.94 86 ALA A C 1
ATOM 664 O O . ALA A 1 86 ? 6.040 0.288 4.765 1.00 70.94 86 ALA A O 1
ATOM 665 N N . SER A 1 87 ? 4.777 1.578 6.088 1.00 85.19 87 SER A N 1
ATOM 666 C CA . SER A 1 87 ? 4.093 2.289 5.007 1.00 85.19 87 SER A CA 1
ATOM 667 C C . SER A 1 87 ? 4.713 3.677 4.926 1.00 85.19 87 SER A C 1
ATOM 669 O O . SER A 1 87 ? 4.867 4.341 5.951 1.00 85.19 87 SER A O 1
ATOM 671 N N . GLY A 1 88 ? 5.058 4.137 3.729 1.00 86.56 88 GLY A N 1
ATOM 672 C CA . GLY A 1 88 ? 5.673 5.446 3.560 1.00 86.56 88 GLY A CA 1
ATOM 673 C C . GLY A 1 88 ? 6.041 5.785 2.123 1.00 86.56 88 GLY A C 1
ATOM 674 O O . GLY A 1 88 ? 6.186 4.912 1.269 1.00 86.56 88 GLY A O 1
ATOM 675 N N . ALA A 1 89 ? 6.210 7.084 1.889 1.00 90.31 89 ALA A N 1
ATOM 676 C CA . ALA A 1 89 ? 6.637 7.663 0.621 1.00 90.31 89 ALA A CA 1
ATOM 677 C C . ALA A 1 89 ? 8.115 8.072 0.671 1.00 90.31 89 ALA A C 1
ATOM 679 O O . ALA A 1 89 ? 8.715 8.178 1.740 1.00 90.31 89 ALA A O 1
ATOM 680 N N . THR A 1 90 ? 8.683 8.404 -0.490 1.00 90.88 90 THR A N 1
ATOM 681 C CA . THR A 1 90 ? 10.034 8.985 -0.574 1.00 90.88 90 THR A CA 1
ATOM 682 C C . THR A 1 90 ? 10.104 10.408 -0.013 1.00 90.88 90 THR A C 1
ATOM 684 O O . THR A 1 90 ? 11.174 10.847 0.391 1.00 90.88 90 THR A O 1
ATOM 687 N N . ASN A 1 91 ? 8.975 11.130 0.017 1.00 94.06 91 ASN A N 1
ATOM 688 C CA . ASN A 1 91 ? 8.844 12.502 0.527 1.00 94.06 91 ASN A CA 1
ATOM 689 C C . ASN A 1 91 ? 9.825 13.524 -0.089 1.00 94.06 91 ASN A C 1
ATOM 691 O O . ASN A 1 91 ? 10.129 14.548 0.523 1.00 94.06 91 ASN A O 1
ATOM 695 N N . TYR A 1 92 ? 10.307 13.283 -1.313 1.00 96.00 92 TYR A N 1
ATOM 696 C CA . TYR A 1 92 ? 11.119 14.258 -2.041 1.00 96.00 92 TYR A CA 1
ATOM 697 C C . TYR A 1 92 ? 10.258 15.367 -2.661 1.00 96.00 92 TYR A C 1
ATOM 699 O O . TYR A 1 92 ? 9.199 15.111 -3.230 1.00 96.00 92 TYR A O 1
ATOM 707 N N . SER A 1 93 ? 10.751 16.605 -2.593 1.00 95.88 93 SER A N 1
ATOM 708 C CA . SER A 1 93 ? 10.171 17.754 -3.302 1.00 95.88 93 SER A CA 1
ATOM 709 C C . SER A 1 93 ? 10.372 17.633 -4.825 1.00 95.88 93 SER A C 1
ATOM 711 O O . SER A 1 93 ? 11.403 17.102 -5.240 1.00 95.88 93 SER A O 1
ATOM 713 N N . PRO A 1 94 ? 9.477 18.180 -5.673 1.00 94.50 94 PRO A N 1
ATOM 714 C CA . PRO A 1 94 ? 9.638 18.165 -7.133 1.00 94.50 94 PRO A CA 1
ATOM 715 C C . PRO A 1 94 ? 10.942 18.785 -7.660 1.00 94.50 94 PRO A C 1
ATOM 717 O O . PRO A 1 94 ? 11.388 18.422 -8.741 1.00 94.50 94 PRO A O 1
ATOM 720 N N . ILE A 1 95 ? 11.563 19.704 -6.909 1.00 96.50 95 ILE A N 1
ATOM 721 C CA . ILE A 1 95 ? 12.843 20.344 -7.279 1.00 96.50 95 ILE A CA 1
ATOM 722 C C . ILE A 1 95 ? 14.075 19.635 -6.693 1.00 96.50 95 ILE A C 1
ATOM 724 O O . ILE A 1 95 ? 15.193 20.131 -6.806 1.00 96.50 95 ILE A O 1
ATOM 728 N N . ASN A 1 96 ? 13.886 18.505 -6.010 1.00 97.50 96 ASN A N 1
ATOM 729 C CA . ASN A 1 96 ? 14.980 17.744 -5.423 1.00 97.50 96 ASN A CA 1
ATOM 730 C C . ASN A 1 96 ? 15.757 16.997 -6.524 1.00 97.50 96 ASN A C 1
ATOM 732 O O . ASN A 1 96 ? 15.172 16.229 -7.289 1.00 97.50 96 ASN A O 1
ATOM 736 N N . SER A 1 97 ? 17.077 17.189 -6.588 1.00 97.38 97 SER A N 1
ATOM 737 C CA . SER A 1 97 ? 17.918 16.567 -7.619 1.00 97.38 97 SER A CA 1
ATOM 738 C C . SER A 1 97 ? 17.937 15.039 -7.533 1.00 97.38 97 SER A C 1
ATOM 740 O O . SER A 1 97 ? 17.883 14.379 -8.566 1.00 97.38 97 SER A O 1
ATOM 742 N N . THR A 1 98 ? 17.907 14.463 -6.328 1.00 96.50 98 THR A N 1
ATOM 743 C CA . THR A 1 98 ? 17.849 13.007 -6.120 1.00 96.50 98 THR A CA 1
ATOM 744 C C . THR A 1 98 ? 16.585 12.399 -6.726 1.00 96.50 98 THR A C 1
ATOM 746 O O . THR A 1 98 ? 16.643 11.319 -7.309 1.00 96.50 98 THR A O 1
ATOM 749 N N . LEU A 1 99 ? 15.440 13.090 -6.653 1.00 96.50 99 LEU A N 1
ATOM 750 C CA . LEU A 1 99 ? 14.207 12.630 -7.300 1.00 96.50 99 LEU A CA 1
ATOM 751 C C . LEU A 1 99 ? 14.356 12.593 -8.826 1.00 96.50 99 LEU A C 1
ATOM 753 O O . LEU A 1 99 ? 13.964 11.608 -9.453 1.00 96.50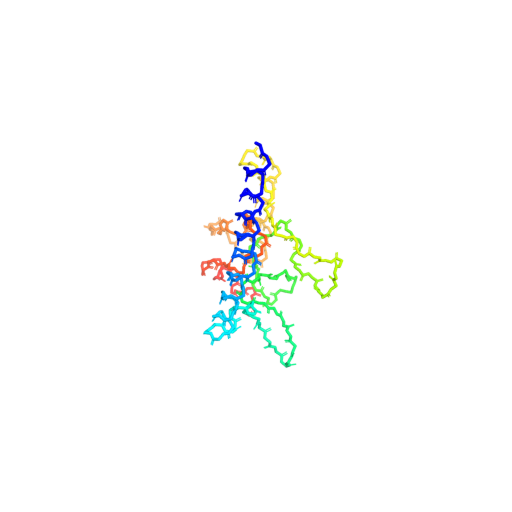 99 LEU A O 1
ATOM 757 N N . ALA A 1 100 ? 14.934 13.646 -9.407 1.00 96.81 100 ALA A N 1
ATOM 758 C CA . ALA A 1 100 ? 15.171 13.734 -10.845 1.00 96.81 100 ALA A CA 1
ATOM 759 C C . ALA A 1 100 ? 16.147 12.646 -11.329 1.00 96.81 100 ALA A C 1
ATOM 761 O O . ALA A 1 100 ? 15.889 11.983 -12.334 1.00 96.81 100 ALA A O 1
ATOM 762 N N . GLU A 1 101 ? 17.229 12.413 -10.584 1.00 97.38 101 GLU A N 1
ATOM 763 C CA . GLU A 1 101 ? 18.206 11.356 -10.860 1.00 97.38 101 GLU A CA 1
ATOM 764 C C . GLU A 1 101 ? 17.573 9.961 -10.782 1.00 97.38 101 GLU A C 1
ATOM 766 O O . GLU A 1 101 ? 17.735 9.161 -11.704 1.00 97.38 101 GLU A O 1
ATOM 771 N N . MET A 1 102 ? 16.788 9.682 -9.734 1.00 95.81 102 MET A N 1
ATOM 772 C CA . MET A 1 102 ? 16.076 8.409 -9.586 1.00 95.81 102 MET A CA 1
ATOM 773 C C . MET A 1 102 ? 15.076 8.168 -10.717 1.00 95.81 102 MET A C 1
ATOM 775 O O . MET A 1 102 ? 15.004 7.054 -11.234 1.00 95.81 102 MET A O 1
ATOM 779 N N . ALA A 1 103 ? 14.300 9.185 -11.099 1.00 96.62 103 ALA A N 1
ATOM 780 C CA . ALA A 1 103 ? 13.324 9.065 -12.178 1.00 96.62 103 ALA A CA 1
ATOM 781 C C . ALA A 1 103 ? 14.013 8.752 -13.513 1.00 96.62 103 ALA A C 1
ATOM 783 O O . ALA A 1 103 ? 13.602 7.823 -14.204 1.00 96.62 103 ALA A O 1
ATOM 784 N N . LYS A 1 104 ? 15.111 9.454 -13.826 1.00 96.69 104 LYS A N 1
ATOM 785 C CA . LYS A 1 104 ? 15.903 9.214 -15.038 1.00 96.69 104 LYS A CA 1
ATOM 786 C C . LYS A 1 104 ? 16.534 7.819 -15.052 1.00 96.69 104 LYS A C 1
ATOM 788 O O . LYS A 1 104 ? 16.469 7.130 -16.065 1.00 96.69 104 LYS A O 1
ATOM 793 N N . ALA A 1 105 ? 17.111 7.386 -13.930 1.00 97.19 105 ALA A N 1
ATOM 794 C CA . ALA A 1 105 ? 17.711 6.058 -13.811 1.00 97.19 105 ALA A CA 1
ATOM 795 C C . ALA A 1 105 ? 16.668 4.942 -13.988 1.00 97.19 105 ALA A C 1
ATOM 797 O O . ALA A 1 105 ? 16.919 3.958 -14.679 1.00 97.19 105 ALA A O 1
ATOM 798 N N . ARG A 1 106 ? 15.477 5.109 -13.401 1.00 96.31 106 ARG A N 1
ATOM 799 C CA . ARG A 1 106 ? 14.367 4.156 -13.547 1.00 96.31 106 ARG A CA 1
ATOM 800 C C . ARG A 1 106 ? 13.806 4.135 -14.958 1.00 96.31 106 ARG A C 1
ATOM 802 O O . ARG A 1 106 ? 13.516 3.057 -15.458 1.00 96.31 106 ARG A O 1
ATOM 809 N N . GLU A 1 107 ? 13.676 5.292 -15.603 1.00 96.94 107 GLU A N 1
ATOM 810 C CA . GLU A 1 107 ? 13.248 5.358 -16.999 1.00 96.94 107 GLU A CA 1
ATOM 811 C C . GLU A 1 107 ? 14.212 4.582 -17.900 1.00 96.94 107 GLU A C 1
ATOM 813 O O . GLU A 1 107 ? 13.774 3.747 -18.689 1.00 96.94 107 GLU A O 1
ATOM 818 N N . GLN A 1 108 ? 15.520 4.813 -17.749 1.00 96.50 108 GLN A N 1
ATOM 819 C CA . GLN A 1 108 ? 16.537 4.098 -18.513 1.00 96.50 108 GLN A CA 1
ATOM 820 C C . GLN A 1 108 ? 16.467 2.586 -18.260 1.00 96.50 108 GLN A C 1
ATOM 822 O O . GLN A 1 108 ? 16.360 1.817 -19.213 1.00 96.50 108 GLN A O 1
ATOM 827 N N . ALA A 1 109 ? 16.442 2.163 -16.993 1.00 95.00 109 ALA A N 1
ATOM 828 C CA . ALA A 1 109 ? 16.360 0.749 -16.632 1.00 95.00 109 ALA A CA 1
ATOM 829 C C . ALA A 1 109 ? 15.085 0.078 -17.169 1.00 95.00 109 ALA A C 1
ATOM 831 O O . ALA A 1 109 ? 15.136 -1.056 -17.638 1.00 95.00 109 ALA A O 1
ATOM 832 N N . PHE A 1 110 ? 13.945 0.776 -17.133 1.00 95.50 110 PHE A N 1
ATOM 833 C CA . PHE A 1 110 ? 12.691 0.265 -17.679 1.00 95.50 110 PHE A CA 1
ATOM 834 C C . PHE A 1 110 ? 12.775 0.109 -19.201 1.00 95.50 110 PHE A C 1
ATOM 836 O O . PHE A 1 110 ? 12.417 -0.938 -19.728 1.00 95.50 110 PHE A O 1
ATOM 843 N N . ARG A 1 111 ? 13.301 1.106 -19.922 1.00 95.69 111 ARG A N 1
ATOM 844 C CA . ARG A 1 111 ? 13.475 1.011 -21.380 1.00 95.69 111 ARG A CA 1
ATOM 845 C C . ARG A 1 111 ? 14.384 -0.149 -21.773 1.00 95.69 111 ARG A C 1
ATOM 847 O O . ARG A 1 111 ? 14.021 -0.915 -22.659 1.00 95.69 111 ARG A O 1
ATOM 854 N N . GLU A 1 112 ? 15.521 -0.293 -21.095 1.00 94.75 112 GLU A N 1
ATOM 855 C CA . GLU A 1 112 ? 16.497 -1.359 -21.351 1.00 94.75 112 GLU A CA 1
ATOM 856 C C . GLU A 1 112 ? 15.911 -2.748 -21.068 1.00 94.75 112 GLU A C 1
ATOM 858 O O . GLU A 1 112 ? 16.020 -3.641 -21.904 1.00 94.75 112 GLU A O 1
ATOM 863 N N . ALA A 1 113 ? 15.225 -2.927 -19.934 1.00 93.69 113 ALA A N 1
ATOM 864 C CA . ALA A 1 113 ? 14.624 -4.210 -19.568 1.00 93.69 113 ALA A CA 1
ATOM 865 C C . ALA A 1 113 ? 13.484 -4.644 -20.506 1.00 93.69 113 ALA A C 1
ATOM 867 O O . ALA A 1 113 ? 13.174 -5.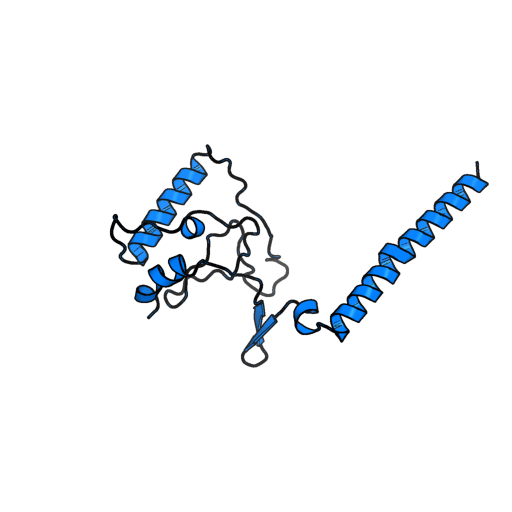833 -20.587 1.00 93.69 113 ALA A O 1
ATOM 868 N N . HIS A 1 114 ? 12.854 -3.689 -21.192 1.00 94.44 114 HIS A N 1
ATOM 869 C CA . HIS A 1 114 ? 11.667 -3.901 -22.019 1.00 94.44 114 HIS A CA 1
ATOM 870 C C . HIS A 1 114 ? 11.897 -3.648 -23.517 1.00 94.44 114 HIS A C 1
ATOM 872 O O . HIS A 1 114 ? 10.937 -3.653 -24.281 1.00 94.44 114 HIS A O 1
ATOM 878 N N . ASN A 1 115 ? 13.149 -3.446 -23.949 1.00 93.31 115 ASN A N 1
ATOM 879 C CA . ASN A 1 115 ? 13.525 -3.151 -25.340 1.00 93.31 115 ASN A CA 1
ATOM 880 C C . ASN A 1 115 ? 12.710 -2.004 -25.974 1.00 93.31 115 ASN A C 1
ATOM 882 O O . ASN A 1 115 ? 12.371 -2.045 -27.158 1.00 93.31 115 ASN A O 1
ATOM 886 N N . LEU A 1 116 ? 12.380 -0.977 -25.185 1.00 94.06 116 LEU A N 1
ATOM 887 C CA . LEU A 1 116 ? 11.547 0.132 -25.648 1.00 94.06 116 LEU A CA 1
ATOM 888 C C . LEU A 1 116 ? 12.374 1.157 -26.420 1.00 94.06 116 LEU A C 1
ATOM 890 O O . LEU A 1 116 ? 13.414 1.628 -25.955 1.00 94.06 116 LEU A O 1
ATOM 894 N N . THR A 1 117 ? 11.859 1.571 -27.572 1.00 92.06 117 THR A N 1
ATOM 895 C CA . THR A 1 117 ? 12.416 2.667 -28.365 1.00 92.06 117 THR A CA 1
ATOM 896 C C . THR A 1 117 ? 12.157 4.026 -27.700 1.00 92.06 117 THR A C 1
ATOM 898 O O . THR A 1 117 ? 11.299 4.174 -26.826 1.00 92.06 117 THR A O 1
ATOM 901 N N . HIS A 1 118 ? 12.932 5.048 -28.080 1.00 87.50 118 HIS A N 1
ATOM 902 C CA . HIS A 1 118 ? 12.867 6.377 -27.454 1.00 87.50 118 HIS A CA 1
ATOM 903 C C . HIS A 1 118 ? 11.550 7.131 -27.695 1.00 87.50 118 HIS A C 1
ATOM 905 O O . HIS A 1 118 ? 11.219 8.027 -26.922 1.00 87.50 118 HIS A O 1
ATOM 911 N N . ASP A 1 119 ? 10.806 6.784 -28.742 1.00 91.56 119 ASP A N 1
ATOM 912 C CA . ASP A 1 119 ? 9.502 7.359 -29.083 1.00 91.56 119 ASP A CA 1
ATOM 913 C C . ASP A 1 119 ? 8.361 6.837 -28.198 1.00 91.56 119 ASP A C 1
ATOM 915 O O . ASP A 1 119 ? 7.332 7.499 -28.06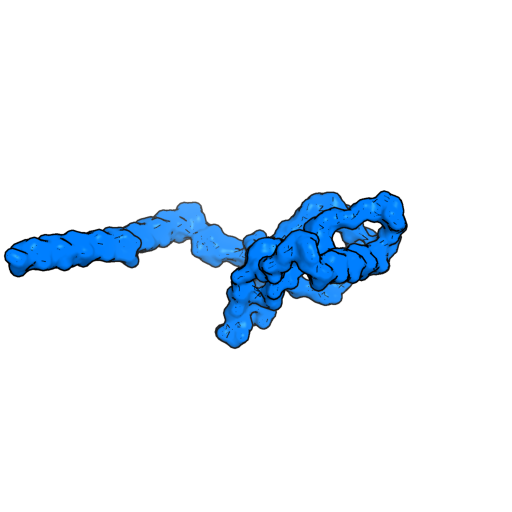8 1.00 91.56 119 ASP A O 1
ATOM 919 N N . VAL A 1 120 ? 8.550 5.693 -27.534 1.00 92.06 120 VAL A N 1
ATOM 920 C CA . VAL A 1 120 ? 7.574 5.168 -26.576 1.00 92.06 120 VAL A CA 1
ATOM 921 C C . VAL A 1 120 ? 7.698 5.935 -25.261 1.00 92.06 120 VAL A C 1
ATOM 923 O O . VAL A 1 120 ? 8.766 5.979 -24.645 1.00 92.06 120 VAL A O 1
ATOM 926 N N . ALA A 1 121 ? 6.608 6.542 -24.799 1.00 93.81 121 ALA A N 1
ATOM 927 C CA . ALA A 1 121 ? 6.572 7.183 -23.490 1.00 93.81 121 ALA A CA 1
ATOM 928 C C . ALA A 1 121 ? 6.530 6.119 -22.382 1.00 93.81 121 ALA A C 1
ATOM 930 O O . ALA A 1 121 ? 5.688 5.225 -22.409 1.00 93.81 121 ALA A O 1
ATOM 931 N N . VAL A 1 122 ? 7.422 6.219 -21.391 1.00 95.88 122 VAL A N 1
ATOM 932 C CA . VAL A 1 122 ? 7.349 5.358 -20.202 1.00 95.8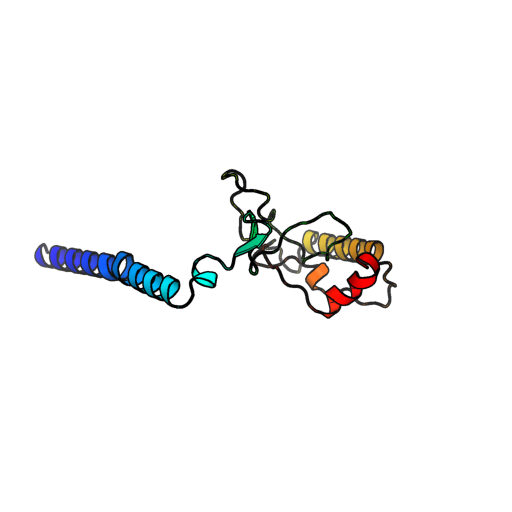8 122 VAL A CA 1
ATOM 933 C C . VAL A 1 122 ? 6.320 5.948 -19.228 1.00 95.88 122 VAL A C 1
ATOM 935 O O . VAL A 1 122 ? 6.437 7.125 -18.871 1.00 95.88 122 VAL A O 1
ATOM 938 N N . PRO A 1 123 ? 5.335 5.165 -18.752 1.00 96.50 123 PRO A N 1
ATOM 939 C CA . PRO A 1 123 ? 4.339 5.647 -17.803 1.00 96.50 123 PRO A CA 1
ATOM 940 C C . PRO A 1 123 ? 4.973 6.145 -16.504 1.00 96.50 123 PRO A C 1
ATOM 942 O O . PRO A 1 123 ? 5.768 5.438 -15.885 1.00 96.50 123 PRO A O 1
ATOM 945 N N . LEU A 1 124 ? 4.564 7.333 -16.040 1.00 95.25 124 LEU A N 1
ATOM 946 C CA . LEU A 1 124 ? 5.122 8.004 -14.851 1.00 95.25 124 LEU A CA 1
ATOM 947 C C . LEU A 1 124 ? 5.129 7.126 -13.591 1.00 95.25 124 LEU A C 1
ATOM 949 O O . LEU A 1 124 ? 6.005 7.256 -12.737 1.00 95.25 124 LEU A O 1
ATOM 953 N N . GLU A 1 125 ? 4.174 6.210 -13.473 1.00 94.94 125 GLU A N 1
ATOM 954 C CA . GLU A 1 125 ? 4.080 5.271 -12.356 1.00 94.94 125 GLU A CA 1
ATOM 955 C C . GLU A 1 125 ? 5.245 4.271 -12.269 1.00 94.94 125 GLU A C 1
ATOM 957 O O . GLU A 1 125 ? 5.490 3.742 -11.186 1.00 94.94 125 GLU A O 1
ATOM 962 N N . MET A 1 126 ? 5.981 4.039 -13.362 1.00 95.81 126 MET A N 1
ATOM 963 C CA . MET A 1 126 ? 7.206 3.226 -13.373 1.00 95.81 126 MET A CA 1
ATOM 964 C C . MET A 1 126 ? 8.440 4.033 -12.935 1.00 95.81 126 MET A C 1
ATOM 966 O O . MET A 1 126 ? 9.447 3.464 -12.519 1.00 95.81 126 MET A O 1
ATOM 970 N N . LEU A 1 127 ? 8.359 5.367 -12.977 1.00 95.56 127 LEU A N 1
ATOM 971 C CA . LEU A 1 127 ? 9.451 6.276 -12.620 1.00 95.56 127 LEU A CA 1
ATOM 972 C C . LEU A 1 127 ? 9.340 6.723 -11.155 1.00 95.56 127 LEU A C 1
ATOM 974 O O . LEU A 1 127 ? 10.339 6.797 -10.429 1.00 95.56 127 LEU A O 1
ATOM 978 N N . PHE A 1 128 ? 8.120 7.012 -10.700 1.00 95.25 128 PHE A N 1
ATOM 979 C CA . PHE A 1 128 ? 7.855 7.598 -9.389 1.00 95.25 128 PHE A CA 1
ATOM 980 C C . PHE A 1 128 ? 7.257 6.594 -8.408 1.00 95.25 128 PHE A C 1
ATOM 982 O O . PHE A 1 128 ? 6.303 5.876 -8.709 1.00 95.25 128 PHE A O 1
ATOM 989 N N . ALA A 1 129 ? 7.804 6.599 -7.191 1.00 93.50 129 ALA A N 1
ATOM 990 C CA . ALA A 1 129 ? 7.353 5.714 -6.131 1.00 93.50 129 ALA A CA 1
ATOM 991 C C . ALA A 1 129 ? 5.936 6.058 -5.648 1.00 93.50 129 ALA A C 1
ATOM 993 O O . ALA A 1 129 ? 5.508 7.213 -5.696 1.00 93.50 129 ALA A O 1
ATOM 994 N N . SER A 1 130 ? 5.213 5.048 -5.164 1.00 93.00 130 SER A N 1
ATOM 995 C CA . SER A 1 130 ? 3.892 5.245 -4.555 1.00 93.00 130 SER A CA 1
ATOM 996 C C . SER A 1 130 ? 3.980 5.931 -3.183 1.00 93.00 130 SER A C 1
ATOM 998 O O . SER A 1 130 ? 5.007 5.880 -2.506 1.00 93.00 130 SER A O 1
ATOM 1000 N N . ALA A 1 131 ? 2.885 6.567 -2.754 1.00 91.88 131 ALA A N 1
ATOM 1001 C CA . ALA A 1 131 ? 2.834 7.283 -1.477 1.00 91.88 131 ALA A CA 1
ATOM 1002 C C . ALA A 1 131 ? 2.754 6.347 -0.256 1.00 91.88 131 ALA A C 1
ATOM 1004 O O . ALA A 1 131 ? 3.272 6.670 0.809 1.00 91.88 131 ALA A O 1
ATOM 1005 N N . SER A 1 132 ? 2.102 5.190 -0.394 1.00 90.75 132 SER A N 1
ATOM 1006 C CA . SER A 1 132 ? 2.073 4.173 0.665 1.00 90.75 132 SER A CA 1
ATOM 1007 C C . SER A 1 132 ? 3.337 3.317 0.680 1.00 90.75 132 SER A C 1
ATOM 1009 O O . SER A 1 132 ? 3.649 2.710 1.700 1.00 90.75 132 SER A O 1
ATOM 1011 N N . GLY A 1 133 ? 4.034 3.211 -0.456 1.00 89.12 133 GLY A N 1
ATOM 1012 C CA . GLY A 1 133 ? 5.115 2.249 -0.642 1.00 89.12 133 GLY A CA 1
ATOM 1013 C C . GLY A 1 133 ? 4.633 0.793 -0.758 1.00 89.12 133 GLY A C 1
ATOM 1014 O O . GLY A 1 133 ? 5.451 -0.112 -0.874 1.00 89.12 133 GLY A O 1
ATOM 1015 N N . LEU A 1 134 ? 3.320 0.548 -0.753 1.00 90.06 134 LEU A N 1
ATOM 1016 C CA . LEU A 1 134 ? 2.719 -0.793 -0.758 1.00 90.06 134 LEU A CA 1
ATOM 1017 C C . LEU A 1 134 ? 1.746 -1.007 -1.928 1.00 90.06 134 LEU A C 1
ATOM 1019 O O . LEU A 1 134 ? 0.984 -1.968 -1.919 1.00 90.06 134 LEU A O 1
ATOM 1023 N N . ASP A 1 135 ? 1.749 -0.112 -2.920 1.00 91.56 135 ASP A N 1
ATOM 1024 C CA . ASP A 1 135 ? 0.789 -0.122 -4.029 1.00 91.56 135 ASP A CA 1
ATOM 1025 C C . ASP A 1 135 ? 0.865 -1.423 -4.857 1.00 91.56 135 ASP A C 1
ATOM 1027 O O . ASP A 1 135 ? 1.928 -1.715 -5.417 1.00 91.56 135 ASP A O 1
ATOM 1031 N N . PRO A 1 136 ? -0.228 -2.210 -4.940 1.00 91.62 136 PRO A N 1
ATOM 1032 C CA . PRO A 1 136 ? -0.282 -3.409 -5.771 1.00 91.62 136 PRO A CA 1
ATOM 1033 C C . PRO A 1 136 ? -0.660 -3.116 -7.231 1.00 91.62 136 PRO A C 1
ATOM 1035 O O . PRO A 1 136 ? -0.700 -4.044 -8.037 1.00 91.62 136 PRO A O 1
ATOM 1038 N N . HIS A 1 137 ? -0.978 -1.867 -7.583 1.00 93.69 137 HIS A N 1
ATOM 1039 C CA . HIS A 1 137 ? -1.555 -1.536 -8.881 1.00 93.69 137 HIS A CA 1
ATOM 1040 C C . HIS A 1 137 ? -0.550 -0.882 -9.830 1.00 93.69 137 HIS A C 1
ATOM 1042 O O . HIS A 1 137 ? 0.310 -0.093 -9.437 1.00 93.69 137 HIS A O 1
ATOM 1048 N N . ILE A 1 138 ? -0.730 -1.190 -11.112 1.00 95.38 138 ILE A N 1
ATOM 1049 C CA . ILE A 1 138 ? -0.164 -0.480 -12.258 1.00 95.38 138 ILE A CA 1
ATOM 1050 C C . ILE A 1 138 ? -1.283 -0.281 -13.280 1.00 95.38 138 ILE A C 1
ATOM 1052 O O . ILE A 1 138 ? -2.246 -1.054 -13.326 1.00 95.38 138 ILE A O 1
ATOM 1056 N N . SER A 1 139 ? -1.175 0.751 -14.104 1.00 96.81 139 SER A N 1
ATOM 1057 C CA . SER A 1 139 ? -2.092 0.972 -15.212 1.00 96.81 139 SER A CA 1
ATOM 1058 C C . SER A 1 139 ? -2.010 -0.164 -16.245 1.00 96.81 139 SER A C 1
ATOM 1060 O O . SER A 1 139 ? -0.953 -0.777 -16.441 1.00 96.81 139 SER A O 1
ATOM 1062 N N . PRO A 1 140 ? -3.100 -0.420 -16.991 1.00 96.81 140 PRO A N 1
ATOM 1063 C CA . PRO A 1 140 ? -3.066 -1.353 -18.113 1.00 96.81 140 PRO A CA 1
ATOM 1064 C C . PRO A 1 140 ? -2.053 -0.970 -19.201 1.00 96.81 140 PRO A C 1
ATOM 1066 O O . PRO A 1 140 ? -1.573 -1.842 -19.917 1.00 96.81 140 PRO A O 1
ATOM 1069 N N . GLU A 1 141 ? -1.735 0.317 -19.356 1.00 95.69 141 GLU A N 1
ATOM 1070 C CA . GLU A 1 141 ? -0.715 0.790 -20.299 1.00 95.69 141 GLU A CA 1
ATOM 1071 C C . GLU A 1 141 ? 0.683 0.337 -19.877 1.00 95.69 141 GLU A C 1
ATOM 1073 O O . GLU A 1 141 ? 1.373 -0.303 -20.670 1.00 95.69 141 GLU A O 1
ATOM 1078 N N . ALA A 1 142 ? 1.068 0.574 -18.617 1.00 96.25 142 ALA A N 1
ATOM 1079 C CA . ALA A 1 142 ? 2.344 0.085 -18.108 1.00 96.25 142 ALA A CA 1
ATOM 1080 C C . ALA A 1 142 ? 2.425 -1.434 -18.181 1.00 96.25 142 ALA A C 1
ATOM 1082 O O . ALA A 1 142 ? 3.447 -1.950 -18.611 1.00 96.25 142 ALA A O 1
ATOM 1083 N N . ALA A 1 143 ? 1.351 -2.152 -17.837 1.00 96.19 143 ALA A N 1
ATOM 1084 C CA . ALA A 1 143 ? 1.328 -3.608 -17.946 1.00 96.19 143 ALA A CA 1
ATOM 1085 C C . ALA A 1 143 ? 1.576 -4.085 -19.389 1.00 96.19 143 ALA A C 1
ATOM 1087 O O . ALA A 1 143 ? 2.347 -5.020 -19.595 1.00 96.19 143 ALA A O 1
ATOM 1088 N N . ARG A 1 144 ? 0.985 -3.423 -20.397 1.00 96.38 144 ARG A N 1
ATOM 1089 C CA . ARG A 1 144 ? 1.175 -3.777 -21.816 1.00 96.38 144 ARG A CA 1
ATOM 1090 C C . ARG A 1 144 ? 2.622 -3.655 -22.271 1.00 96.38 144 ARG A C 1
ATOM 1092 O O . ARG A 1 144 ? 3.100 -4.548 -22.959 1.00 96.38 144 ARG A O 1
ATOM 1099 N N . LEU A 1 145 ? 3.323 -2.609 -21.839 1.00 96.31 145 LEU A N 1
ATOM 1100 C CA . LEU A 1 145 ? 4.741 -2.413 -22.165 1.00 96.31 145 LEU A CA 1
ATOM 1101 C C . LEU A 1 145 ? 5.657 -3.488 -21.561 1.00 96.31 145 LEU A C 1
ATOM 1103 O O . LEU A 1 145 ? 6.818 -3.592 -21.943 1.00 96.31 145 LEU A O 1
ATOM 1107 N N . GLN A 1 146 ? 5.151 -4.294 -20.626 1.00 96.12 146 GLN A N 1
ATOM 1108 C CA . GLN A 1 146 ? 5.908 -5.372 -20.000 1.00 96.12 146 GLN A CA 1
ATOM 1109 C C . GLN A 1 146 ? 5.605 -6.762 -20.569 1.00 96.12 146 GLN A C 1
ATOM 1111 O O . GLN A 1 146 ? 6.303 -7.704 -20.198 1.00 96.12 146 GLN A O 1
ATOM 1116 N N . ILE A 1 147 ? 4.598 -6.901 -21.443 1.00 95.31 147 ILE A N 1
ATOM 1117 C CA . ILE A 1 147 ? 4.118 -8.204 -21.933 1.00 95.31 147 ILE A CA 1
ATOM 1118 C C . ILE A 1 147 ? 5.252 -9.000 -22.577 1.00 95.31 147 ILE A C 1
ATOM 1120 O O . ILE A 1 147 ? 5.476 -10.137 -22.176 1.00 95.31 147 ILE A O 1
ATOM 1124 N N . ASP A 1 148 ? 6.013 -8.391 -23.487 1.00 93.62 148 ASP A N 1
ATOM 1125 C CA . ASP A 1 148 ? 7.063 -9.091 -24.241 1.00 93.62 148 ASP A CA 1
ATOM 1126 C C . ASP A 1 148 ? 8.218 -9.587 -23.360 1.00 93.62 148 ASP A C 1
ATOM 1128 O O . ASP A 1 148 ? 8.887 -10.554 -23.706 1.00 93.62 148 ASP A O 1
ATOM 1132 N N . ARG A 1 149 ? 8.457 -8.950 -22.203 1.00 93.56 149 ARG A N 1
ATOM 1133 C CA . ARG A 1 149 ? 9.446 -9.429 -21.219 1.00 93.56 149 ARG A CA 1
ATOM 1134 C C . ARG A 1 149 ? 8.928 -10.643 -20.439 1.00 93.56 149 ARG A C 1
ATOM 1136 O O . ARG A 1 149 ? 9.721 -11.461 -19.983 1.00 93.56 149 ARG A O 1
ATOM 1143 N N . VAL A 1 150 ? 7.621 -10.693 -20.193 1.00 94.50 150 VAL A N 1
ATOM 1144 C CA . VAL A 1 150 ? 6.980 -11.662 -19.294 1.00 94.50 150 VAL A CA 1
ATOM 1145 C C . VAL A 1 150 ? 6.531 -12.932 -20.030 1.00 94.50 150 VAL A C 1
ATOM 1147 O O . VAL A 1 150 ? 6.500 -13.993 -19.403 1.00 94.50 150 VAL A O 1
ATOM 1150 N N . ALA A 1 151 ? 6.149 -12.816 -21.306 1.00 87.50 151 ALA A N 1
ATOM 1151 C CA . ALA A 1 151 ? 5.586 -13.888 -22.134 1.00 87.50 151 ALA A CA 1
ATOM 1152 C C . ALA A 1 151 ? 6.629 -14.841 -22.743 1.00 87.50 151 ALA A C 1
ATOM 1154 O O . ALA A 1 151 ? 7.789 -14.427 -22.955 1.00 87.50 151 ALA A O 1
#

pLDDT: mean 90.6, std 11.79, range [43.41, 98.69]